Protein AF-A0A9Q9IJQ0-F1 (afdb_monomer_lite)

pLDDT: mean 78.13, std 21.85, range [36.0, 97.5]

Secondary structure (DSSP, 8-state):
-PPP--TT--TTS----TT-TT-STTTT-----HHHHHHHHHHGGGG--HHHHHHHHHHHT-HHHHHHHHHHHHHHHHHHTTSTT-TT--STTS-HHHHHHHHHHHH--

Organism: NCBI:txid35754

Structure (mmCIF, N/CA/C/O backbone):
data_AF-A0A9Q9IJQ0-F1
#
_entry.id   AF-A0A9Q9IJQ0-F1
#
loop_
_atom_site.group_PDB
_atom_site.id
_atom_site.type_symbol
_atom_site.label_atom_id
_atom_site.label_alt_id
_atom_site.label_comp_id
_atom_site.label_asym_id
_atom_site.label_entity_id
_atom_site.label_seq_id
_atom_site.pdbx_PDB_ins_code
_atom_site.Cartn_x
_atom_site.Cartn_y
_atom_site.Cartn_z
_atom_site.occupancy
_atom_site.B_iso_or_equiv
_atom_site.auth_seq_id
_atom_site.auth_comp_id
_atom_site.auth_asym_id
_atom_site.auth_atom_id
_atom_site.pdbx_PDB_model_num
ATOM 1 N N . MET A 1 1 ? -28.910 6.522 -35.101 1.00 44.22 1 MET A N 1
ATOM 2 C CA . MET A 1 1 ? -27.848 6.512 -34.078 1.00 44.22 1 MET A CA 1
ATOM 3 C C . MET A 1 1 ? -28.254 5.431 -33.098 1.00 44.22 1 MET A C 1
ATOM 5 O O . MET A 1 1 ? -29.164 5.650 -32.312 1.00 44.22 1 MET A O 1
ATOM 9 N N . GLU A 1 2 ? -27.738 4.224 -33.296 1.00 38.31 2 GLU A N 1
ATOM 10 C CA . GLU A 1 2 ? -28.100 3.054 -32.492 1.00 38.31 2 GLU A CA 1
ATOM 11 C C . GLU A 1 2 ? -27.164 3.002 -31.283 1.00 38.31 2 GLU A C 1
ATOM 13 O O . GLU A 1 2 ? -25.946 3.060 -31.442 1.00 38.31 2 GLU A O 1
ATOM 18 N N . TYR A 1 3 ? -27.734 2.965 -30.079 1.00 46.72 3 TYR A N 1
ATOM 19 C CA . TYR A 1 3 ? -26.978 2.746 -28.850 1.00 46.72 3 TYR A CA 1
ATOM 20 C C . TYR A 1 3 ? -26.784 1.234 -28.679 1.00 46.72 3 TYR A C 1
ATOM 22 O O . TYR A 1 3 ? -27.788 0.520 -28.639 1.00 46.72 3 TYR A O 1
ATOM 30 N N . PRO A 1 4 ? -25.542 0.721 -28.601 1.00 55.38 4 PRO A N 1
ATOM 31 C CA . PRO A 1 4 ? -25.322 -0.691 -28.329 1.00 55.38 4 PRO A CA 1
ATOM 32 C C . PRO A 1 4 ? -25.803 -1.011 -26.911 1.00 55.38 4 PRO A C 1
ATOM 34 O O . PRO A 1 4 ? -25.402 -0.365 -25.944 1.00 55.38 4 PRO A O 1
ATOM 37 N N . ASP A 1 5 ? -26.691 -1.996 -26.812 1.00 51.94 5 ASP A N 1
ATOM 38 C CA . ASP A 1 5 ? -27.218 -2.491 -25.549 1.00 51.94 5 ASP A CA 1
ATOM 39 C C . ASP A 1 5 ? -26.110 -3.225 -24.772 1.00 51.94 5 ASP A C 1
ATOM 41 O O . ASP A 1 5 ? -25.582 -4.245 -25.217 1.00 51.94 5 ASP A O 1
ATOM 45 N N . LEU A 1 6 ? -25.730 -2.664 -23.620 1.00 59.03 6 LEU A N 1
ATOM 46 C CA . LEU A 1 6 ? -24.688 -3.183 -22.727 1.00 59.03 6 LEU A CA 1
ATOM 47 C C . LEU A 1 6 ? -25.241 -4.151 -21.664 1.00 59.03 6 LEU A C 1
ATOM 49 O O . LEU A 1 6 ? -24.506 -4.573 -20.771 1.00 59.03 6 LEU A O 1
ATOM 53 N N . SER A 1 7 ? -26.504 -4.566 -21.795 1.00 55.75 7 SER A N 1
ATOM 54 C CA . SER A 1 7 ? -27.153 -5.559 -20.936 1.00 55.75 7 SER A CA 1
ATOM 55 C C . SER A 1 7 ? -26.520 -6.968 -20.865 1.00 55.75 7 SER A C 1
ATOM 57 O O . SER A 1 7 ? -26.802 -7.643 -19.872 1.00 55.75 7 SER A O 1
ATOM 59 N N . PRO A 1 8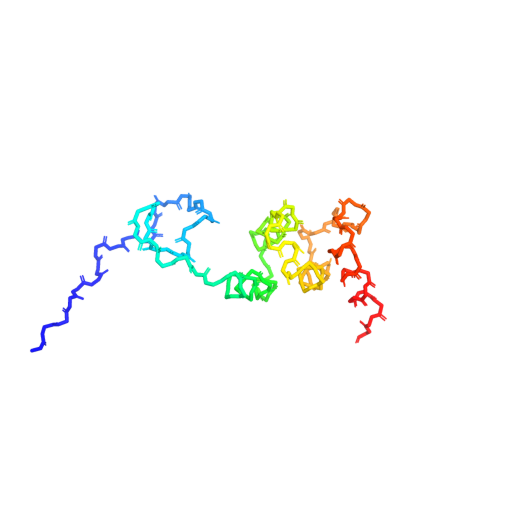 ? -25.653 -7.462 -21.787 1.00 50.75 8 PRO A N 1
ATOM 60 C CA . PRO A 1 8 ? -25.126 -8.824 -21.656 1.00 50.75 8 PRO A CA 1
ATOM 61 C C . PRO A 1 8 ? -23.937 -8.970 -20.687 1.00 50.75 8 PRO A C 1
ATOM 63 O O . PRO A 1 8 ? -23.539 -10.100 -20.401 1.00 50.75 8 PRO A O 1
ATOM 66 N N . TYR A 1 9 ? -23.369 -7.886 -20.144 1.00 48.78 9 TYR A N 1
ATOM 67 C CA . TYR A 1 9 ? -22.290 -7.981 -19.149 1.00 48.78 9 TYR A CA 1
ATOM 68 C C . TYR A 1 9 ? -22.862 -8.104 -17.733 1.00 48.78 9 TYR A C 1
ATOM 70 O O . TYR A 1 9 ? -22.895 -7.149 -16.956 1.00 48.78 9 TYR A O 1
ATOM 78 N N . GLY A 1 10 ? -23.332 -9.306 -17.399 1.00 42.91 10 GLY A N 1
ATOM 79 C CA . GLY A 1 10 ? -23.728 -9.665 -16.040 1.00 42.91 10 GLY A CA 1
ATOM 80 C C . GLY A 1 10 ? -22.551 -9.518 -15.072 1.00 42.91 10 GLY A C 1
ATOM 81 O O . GLY A 1 10 ? -21.605 -10.298 -15.107 1.00 42.91 10 GLY A O 1
ATOM 82 N N . TYR A 1 11 ? -22.625 -8.529 -14.182 1.00 49.44 11 TYR A N 1
ATOM 83 C CA . TYR A 1 11 ? -21.627 -8.216 -13.146 1.00 49.44 11 TYR A CA 1
ATOM 84 C C . TYR A 1 11 ? -21.581 -9.227 -11.980 1.00 49.44 11 TYR A C 1
ATOM 86 O O . TYR A 1 11 ? -21.046 -8.928 -10.914 1.00 49.44 11 TYR A O 1
ATOM 94 N N . SER A 1 12 ? -22.186 -10.402 -12.140 1.00 44.09 12 SER A N 1
ATOM 95 C CA . SER A 1 12 ? -22.612 -11.226 -11.006 1.00 44.09 12 SER A CA 1
ATOM 96 C C . SER A 1 12 ? -21.717 -12.430 -10.703 1.00 44.09 12 SER A C 1
ATOM 98 O O . SER A 1 12 ? -21.786 -12.917 -9.584 1.00 44.09 12 SER A O 1
ATOM 100 N N . ASP A 1 13 ? -20.855 -12.874 -11.628 1.00 44.09 13 ASP A N 1
ATOM 101 C CA . ASP A 1 13 ? -20.190 -14.188 -11.516 1.00 44.09 13 ASP A CA 1
ATOM 102 C C . ASP A 1 13 ? -18.680 -14.199 -11.849 1.00 44.09 13 ASP A C 1
ATOM 104 O O . ASP A 1 13 ? -18.203 -15.102 -12.532 1.00 44.09 13 ASP A O 1
ATOM 108 N N . PHE A 1 14 ? -17.873 -13.244 -11.362 1.00 36.00 14 PHE A N 1
ATOM 109 C CA . PHE A 1 14 ? -16.407 -13.385 -11.459 1.00 36.00 14 PHE A CA 1
ATOM 110 C C . PHE A 1 14 ? -15.648 -12.958 -10.192 1.00 36.00 14 PHE A C 1
ATOM 112 O O . PHE A 1 14 ? -15.845 -11.841 -9.706 1.00 36.00 14 PHE A O 1
ATOM 119 N N . PRO A 1 15 ? -14.697 -13.778 -9.695 1.00 43.06 15 PRO A N 1
ATOM 120 C CA . PRO A 1 15 ? -13.663 -13.311 -8.787 1.00 43.06 15 PRO A CA 1
ATOM 121 C C . PRO A 1 15 ? -12.672 -12.532 -9.651 1.00 43.06 15 PRO A C 1
ATOM 123 O O . PRO A 1 15 ? -11.773 -13.120 -10.243 1.00 43.06 15 PRO A O 1
ATOM 126 N N . VAL A 1 16 ? -12.892 -11.234 -9.849 1.00 43.81 16 VAL A N 1
ATOM 127 C CA . VAL A 1 16 ? -12.058 -10.457 -10.774 1.00 43.81 16 VAL A CA 1
ATOM 128 C C . VAL A 1 16 ? -10.625 -10.423 -10.222 1.00 43.81 16 VAL A C 1
ATOM 130 O O . VAL A 1 16 ? -10.411 -9.832 -9.161 1.00 43.81 16 VAL A O 1
ATOM 133 N N . PRO A 1 17 ? -9.624 -11.025 -10.894 1.00 36.97 17 PRO A N 1
ATOM 134 C CA . PRO A 1 17 ? -8.241 -10.724 -10.572 1.00 36.97 17 PRO A CA 1
ATOM 135 C C . PRO A 1 17 ? -8.050 -9.238 -10.888 1.00 36.97 17 PRO A C 1
ATOM 137 O O . PRO A 1 17 ? -8.274 -8.812 -12.024 1.00 36.97 17 PRO A O 1
ATOM 140 N N . MET A 1 18 ? -7.673 -8.437 -9.890 1.00 41.47 18 MET A N 1
ATOM 141 C CA . MET A 1 18 ? -7.349 -7.007 -10.022 1.00 41.47 18 MET A CA 1
ATOM 142 C C . MET A 1 18 ? -6.062 -6.779 -10.839 1.00 41.47 18 MET A C 1
ATOM 144 O O . MET A 1 18 ? -5.150 -6.084 -10.416 1.00 41.47 18 MET A O 1
ATOM 148 N N . VAL A 1 19 ? -5.967 -7.392 -12.014 1.00 43.66 19 VAL A N 1
ATOM 149 C CA . VAL A 1 19 ? -4.900 -7.182 -12.998 1.00 43.66 19 VAL A CA 1
ATOM 150 C C . VAL A 1 19 ? -5.448 -6.424 -14.216 1.00 43.66 19 VAL A C 1
ATOM 152 O O . VAL A 1 19 ? -4.685 -5.961 -15.050 1.00 43.66 19 VAL A O 1
ATOM 155 N N . ASN A 1 20 ? -6.774 -6.257 -14.328 1.00 39.09 20 ASN A N 1
ATOM 156 C CA . ASN A 1 20 ? -7.410 -5.937 -15.609 1.00 39.09 20 ASN A CA 1
ATOM 157 C C . ASN A 1 20 ? -8.402 -4.770 -15.621 1.00 39.09 20 ASN A C 1
ATOM 159 O O . ASN A 1 20 ? -9.127 -4.622 -16.605 1.00 39.09 20 ASN A O 1
ATOM 163 N N . VAL A 1 21 ? -8.400 -3.860 -14.642 1.00 42.81 21 VAL A N 1
ATOM 164 C CA . VAL A 1 21 ? -9.067 -2.557 -14.859 1.00 42.81 21 VAL A CA 1
ATOM 165 C C . VAL A 1 21 ? -8.085 -1.606 -15.562 1.00 42.81 21 VAL A C 1
ATOM 167 O O . VAL A 1 21 ? -7.592 -0.631 -15.014 1.00 42.81 21 VAL A O 1
ATOM 170 N N . GLY A 1 22 ? -7.776 -2.035 -16.791 1.00 41.00 22 GLY A N 1
ATOM 171 C CA . GLY A 1 22 ? -6.872 -1.522 -17.831 1.00 41.00 22 GLY A CA 1
ATOM 172 C C . GLY A 1 22 ? -7.020 -2.297 -19.170 1.00 41.00 22 GLY A C 1
ATOM 173 O O . GLY A 1 22 ? -6.188 -2.184 -20.055 1.00 41.00 22 GLY A O 1
ATOM 174 N N . TRP A 1 23 ? -8.061 -3.135 -19.295 1.00 45.06 23 TRP A N 1
ATOM 175 C CA . TRP A 1 23 ? -9.008 -3.312 -20.415 1.00 45.06 23 TRP A CA 1
ATOM 176 C C . TRP A 1 23 ? -8.634 -3.678 -21.863 1.00 45.06 23 TRP A C 1
ATOM 178 O O . TRP A 1 23 ? -9.553 -3.787 -22.668 1.00 45.06 23 TRP A O 1
ATOM 188 N N . LEU A 1 24 ? -7.405 -4.027 -22.225 1.00 39.94 24 LEU A N 1
ATOM 189 C CA . LEU A 1 24 ? -7.193 -4.933 -23.369 1.00 39.94 24 LEU A CA 1
ATOM 190 C C . LEU A 1 24 ? -6.026 -5.851 -23.002 1.00 39.94 24 LEU A C 1
ATOM 192 O O . LEU A 1 24 ? -5.035 -5.404 -22.436 1.00 39.94 24 LEU A O 1
ATOM 196 N N . GLY A 1 25 ? -6.183 -7.148 -23.264 1.00 40.47 25 GLY A N 1
ATOM 197 C CA . GLY A 1 25 ? -5.228 -8.182 -22.873 1.00 40.47 25 GLY A CA 1
ATOM 198 C C . GLY A 1 25 ? -3.795 -7.952 -23.389 1.00 40.47 25 GLY A C 1
ATOM 199 O O . GLY A 1 25 ? -3.502 -6.928 -24.009 1.00 40.47 25 GLY A O 1
ATOM 200 N N . PRO A 1 26 ? -2.890 -8.929 -23.209 1.00 46.50 26 PRO A N 1
ATOM 201 C CA . PRO A 1 26 ? -1.441 -8.781 -23.425 1.00 46.50 26 PRO A CA 1
ATOM 202 C C . PRO A 1 26 ? -0.999 -8.330 -24.835 1.00 46.50 26 PRO A C 1
ATOM 204 O O . PRO A 1 26 ? 0.185 -8.128 -25.069 1.00 46.50 26 PRO A O 1
ATOM 207 N N . THR A 1 27 ? -1.926 -8.178 -25.782 1.00 42.66 27 THR A N 1
ATOM 208 C CA . THR A 1 27 ? -1.698 -7.768 -27.174 1.00 42.66 27 THR A CA 1
ATOM 209 C C . THR A 1 27 ? -2.522 -6.552 -27.626 1.00 42.66 27 THR A C 1
ATOM 211 O O . THR A 1 27 ? -2.478 -6.216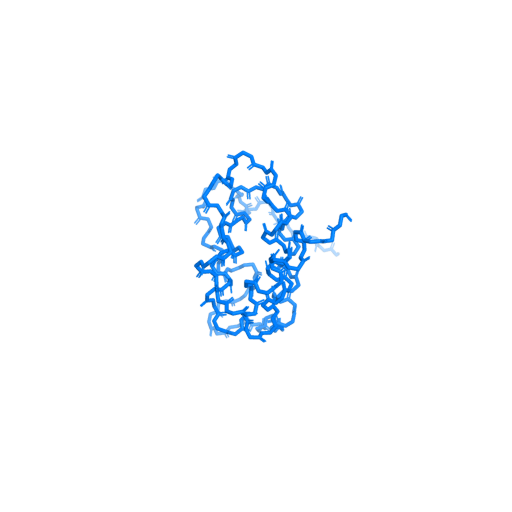 -28.806 1.00 42.66 27 THR A O 1
ATOM 214 N N . GLY A 1 28 ? -3.250 -5.867 -26.732 1.00 40.69 28 GLY A N 1
ATOM 215 C CA . GLY A 1 28 ? -4.066 -4.707 -27.125 1.00 40.69 28 GLY A CA 1
ATOM 216 C C . GLY A 1 28 ? -4.273 -3.613 -26.080 1.00 40.69 28 GLY A C 1
ATOM 217 O O . GLY A 1 28 ? -4.778 -2.557 -26.445 1.00 40.69 28 GLY A O 1
ATOM 218 N N . GLY A 1 29 ? -3.926 -3.830 -24.805 1.00 44.28 29 GLY A N 1
ATOM 219 C CA . GLY A 1 29 ? -3.963 -2.781 -23.779 1.00 44.28 29 GLY A CA 1
ATOM 220 C C . GLY A 1 29 ? -3.141 -1.604 -24.246 1.00 44.28 29 GLY A C 1
ATOM 221 O O . GLY A 1 29 ? -1.945 -1.780 -24.450 1.00 44.28 29 GLY A O 1
ATOM 222 N N . ILE A 1 30 ? -3.728 -0.411 -24.385 1.00 45.84 30 ILE A N 1
ATOM 223 C CA . ILE A 1 30 ? -2.902 0.774 -24.155 1.00 45.84 30 ILE A CA 1
ATOM 224 C C . ILE A 1 30 ? -2.438 0.574 -22.714 1.00 45.84 30 ILE A C 1
ATOM 226 O O . ILE A 1 30 ? -3.311 0.525 -21.842 1.00 45.84 30 ILE A O 1
ATOM 230 N N . PRO A 1 31 ? -1.138 0.333 -22.452 1.00 51.78 31 PRO A N 1
ATOM 231 C CA . PRO A 1 31 ? -0.679 0.239 -21.082 1.00 51.78 31 PRO A CA 1
ATOM 232 C C . PRO A 1 31 ? -1.105 1.556 -20.455 1.00 51.78 31 PRO A C 1
ATOM 234 O O . PRO A 1 31 ? -0.663 2.614 -20.899 1.00 51.78 31 PRO A O 1
ATOM 237 N N . ALA A 1 32 ? -2.063 1.507 -19.527 1.00 57.62 32 ALA A N 1
ATOM 238 C CA . ALA A 1 32 ? -2.404 2.692 -18.769 1.00 57.62 32 ALA A CA 1
ATOM 239 C C . ALA A 1 32 ? -1.076 3.218 -18.227 1.00 57.62 32 ALA A C 1
ATOM 241 O O . ALA A 1 32 ? -0.289 2.427 -17.690 1.00 57.62 32 ALA A O 1
ATOM 242 N N . ASP A 1 33 ? -0.816 4.500 -18.487 1.00 81.00 33 ASP A N 1
ATOM 243 C CA . ASP A 1 33 ? 0.410 5.173 -18.079 1.00 81.00 33 ASP A CA 1
ATOM 244 C C . ASP A 1 33 ? 0.728 4.772 -16.633 1.00 81.00 33 ASP A C 1
ATOM 246 O O . ASP A 1 33 ? -0.187 4.644 -15.811 1.00 81.00 33 ASP A O 1
ATOM 250 N N . LEU A 1 34 ? 1.995 4.487 -16.334 1.00 83.38 34 LEU A N 1
ATOM 251 C CA . LEU A 1 34 ? 2.398 4.062 -14.996 1.00 83.38 34 LEU A CA 1
ATOM 252 C C . LEU A 1 34 ? 1.916 5.071 -13.943 1.00 83.38 34 LEU A C 1
ATOM 254 O O . LEU A 1 34 ? 1.455 4.657 -12.881 1.00 83.38 34 LEU A O 1
ATOM 258 N N . GLU A 1 35 ? 1.904 6.360 -14.291 1.00 85.00 35 GLU A N 1
ATOM 259 C CA . GLU A 1 35 ? 1.359 7.436 -13.461 1.00 85.00 35 GLU A CA 1
ATOM 260 C C . GLU A 1 35 ? -0.159 7.307 -13.257 1.00 85.00 35 GLU A C 1
ATOM 262 O O . GLU A 1 35 ? -0.655 7.445 -12.140 1.00 85.00 35 GLU A O 1
ATOM 267 N N . LEU A 1 36 ? -0.913 6.972 -14.310 1.00 86.25 36 LEU A N 1
ATOM 268 C CA . LEU A 1 36 ? -2.360 6.758 -14.218 1.00 86.25 36 LEU A CA 1
ATOM 269 C C . LEU A 1 36 ? -2.692 5.535 -13.355 1.00 86.25 36 LEU A C 1
ATOM 271 O O . LEU A 1 36 ? -3.634 5.567 -12.564 1.00 86.25 36 LEU A O 1
ATOM 275 N N . ARG A 1 37 ? -1.916 4.454 -13.491 1.00 88.00 37 ARG A N 1
ATOM 276 C CA . ARG A 1 37 ? -2.064 3.249 -12.661 1.00 88.00 37 ARG A CA 1
ATOM 277 C C . ARG A 1 37 ? -1.735 3.541 -11.203 1.00 88.00 37 ARG A C 1
ATOM 279 O O . ARG A 1 37 ? -2.466 3.089 -10.329 1.00 88.00 37 ARG A O 1
ATOM 286 N N . ALA A 1 38 ? -0.671 4.298 -10.950 1.00 89.19 38 ALA A N 1
ATOM 287 C CA . ALA A 1 38 ? -0.300 4.730 -9.611 1.00 89.19 38 ALA A CA 1
ATOM 288 C C . ALA A 1 38 ? -1.410 5.571 -8.967 1.00 89.19 38 ALA A C 1
ATOM 290 O O . ALA A 1 38 ? -1.868 5.228 -7.880 1.00 89.19 38 ALA A O 1
ATOM 291 N N . ALA A 1 39 ? -1.915 6.585 -9.676 1.00 89.62 39 ALA A N 1
ATOM 292 C CA . ALA A 1 39 ? -3.010 7.430 -9.204 1.00 89.62 39 ALA A CA 1
ATOM 293 C C . ALA A 1 39 ? -4.291 6.628 -8.921 1.00 89.62 39 ALA A C 1
ATOM 295 O O . ALA A 1 39 ? -4.956 6.841 -7.911 1.00 89.62 39 ALA A O 1
ATOM 296 N N . ALA A 1 40 ? -4.630 5.669 -9.788 1.00 90.31 40 ALA A N 1
ATOM 297 C CA . ALA A 1 40 ? -5.789 4.807 -9.575 1.00 90.31 40 ALA A CA 1
ATOM 298 C C . ALA A 1 40 ? -5.633 3.913 -8.334 1.00 90.31 40 ALA A C 1
ATOM 300 O O . ALA A 1 40 ? -6.605 3.680 -7.622 1.00 90.31 40 ALA A O 1
ATOM 301 N N . ILE A 1 41 ? -4.425 3.403 -8.074 1.00 93.12 41 ILE A N 1
ATOM 302 C CA . ILE A 1 41 ? -4.140 2.536 -6.923 1.00 93.12 41 ILE A CA 1
ATOM 303 C C . ILE A 1 41 ? -4.187 3.316 -5.611 1.00 93.12 41 ILE A C 1
ATOM 305 O O . ILE A 1 41 ? -4.756 2.813 -4.643 1.00 93.12 41 ILE A O 1
ATOM 309 N N . THR A 1 42 ? -3.634 4.527 -5.560 1.00 93.38 42 THR A N 1
ATOM 310 C CA . THR A 1 42 ? -3.624 5.341 -4.335 1.00 93.38 42 THR A CA 1
ATOM 311 C C . THR A 1 42 ? -5.027 5.822 -3.962 1.00 93.38 42 THR A C 1
ATOM 313 O O . THR A 1 42 ? -5.376 5.834 -2.781 1.00 93.38 42 THR A O 1
ATOM 316 N N . ASP A 1 43 ? -5.886 6.086 -4.952 1.00 94.94 43 ASP A N 1
ATOM 317 C CA . ASP A 1 43 ? -7.288 6.462 -4.730 1.00 94.94 43 ASP A CA 1
ATOM 318 C C . ASP A 1 43 ? -8.136 5.338 -4.098 1.00 94.94 43 ASP A C 1
ATOM 320 O O . ASP A 1 43 ? -9.147 5.610 -3.444 1.00 94.94 43 ASP A O 1
ATOM 324 N N . LEU A 1 44 ? -7.706 4.068 -4.191 1.00 92.25 44 LEU A N 1
ATOM 325 C CA . LEU A 1 44 ? -8.421 2.933 -3.586 1.00 92.25 44 LEU A CA 1
ATOM 326 C C . LEU A 1 44 ? -8.577 3.066 -2.066 1.00 92.25 44 LEU A C 1
ATOM 328 O O . LEU A 1 44 ? -9.536 2.532 -1.505 1.00 92.25 44 LEU A O 1
ATOM 332 N N . ALA A 1 45 ? -7.685 3.793 -1.384 1.00 92.06 45 ALA A N 1
ATOM 333 C CA . ALA A 1 45 ? -7.809 4.032 0.054 1.00 92.06 45 ALA A CA 1
ATOM 334 C C . ALA A 1 45 ? -9.139 4.715 0.427 1.00 92.06 45 ALA A C 1
ATOM 336 O O . ALA A 1 45 ? -9.693 4.461 1.499 1.00 92.06 45 ALA A O 1
ATOM 337 N N . SER A 1 46 ? -9.711 5.516 -0.479 1.00 93.62 46 SER A N 1
ATOM 338 C CA . SER A 1 46 ? -11.001 6.181 -0.266 1.00 93.62 46 SER A CA 1
ATOM 339 C C . SER A 1 46 ? -12.175 5.203 -0.119 1.00 93.62 46 SER A C 1
ATOM 341 O O . SER A 1 46 ? -13.182 5.542 0.511 1.00 93.62 46 SER A O 1
ATOM 343 N N . TRP A 1 47 ? -12.044 3.975 -0.638 1.00 92.88 47 TRP A N 1
ATOM 344 C CA . TRP A 1 47 ? -13.099 2.957 -0.602 1.00 92.88 47 TRP A CA 1
ATOM 345 C C . TRP A 1 47 ? -13.250 2.313 0.774 1.00 92.88 47 TRP A C 1
ATOM 347 O O . TRP A 1 47 ? -14.311 1.762 1.065 1.00 92.88 47 TRP A O 1
ATOM 357 N N . LYS A 1 48 ? -12.216 2.390 1.629 1.00 91.69 48 LYS A N 1
ATOM 358 C CA . LYS A 1 48 ? -12.232 1.850 3.003 1.00 91.69 48 LYS A CA 1
ATOM 359 C C . LYS A 1 48 ? -12.651 0.375 3.036 1.00 91.69 48 LYS A C 1
ATOM 361 O O . LYS A 1 48 ? -13.418 -0.056 3.895 1.00 91.69 48 LYS A O 1
ATOM 366 N N . ASP A 1 49 ? -12.152 -0.384 2.064 1.00 91.75 49 ASP A N 1
ATOM 367 C CA . ASP A 1 49 ? -12.505 -1.781 1.821 1.00 91.75 49 ASP A CA 1
ATOM 368 C C . ASP A 1 49 ? -11.265 -2.680 2.000 1.00 91.75 49 ASP A C 1
ATOM 370 O O . ASP A 1 49 ? -10.174 -2.315 1.549 1.00 91.75 49 ASP A O 1
ATOM 374 N N . PRO A 1 50 ? -11.393 -3.881 2.594 1.00 90.62 50 PRO A N 1
ATOM 375 C CA . PRO A 1 50 ? -10.279 -4.826 2.713 1.00 90.62 50 PRO A CA 1
ATOM 376 C C . PRO A 1 50 ? -9.606 -5.184 1.375 1.00 90.62 50 PRO A C 1
ATOM 378 O O . PRO A 1 50 ? -8.416 -5.493 1.336 1.00 90.62 50 PRO A O 1
ATOM 381 N N . ARG A 1 51 ? -10.339 -5.132 0.257 1.00 91.50 51 ARG A N 1
ATOM 382 C CA . ARG A 1 51 ? -9.793 -5.368 -1.090 1.00 91.50 51 ARG A CA 1
ATOM 383 C C . ARG A 1 51 ? -8.891 -4.225 -1.548 1.00 91.50 51 ARG A C 1
ATOM 385 O O . ARG A 1 51 ? -7.902 -4.488 -2.225 1.00 91.50 51 ARG A O 1
ATOM 392 N N . ALA A 1 52 ? -9.188 -2.988 -1.144 1.00 92.25 52 ALA A N 1
ATOM 393 C CA . ALA A 1 52 ? -8.317 -1.843 -1.395 1.00 92.25 52 ALA A CA 1
ATOM 394 C C . ALA A 1 52 ? -6.990 -1.986 -0.640 1.00 92.25 52 ALA A C 1
ATOM 396 O O . ALA A 1 52 ? -5.930 -1.772 -1.224 1.00 92.25 52 ALA A O 1
ATOM 397 N N . LEU A 1 53 ? -7.034 -2.448 0.617 1.00 93.00 53 LEU A N 1
ATOM 398 C CA . LEU A 1 53 ? -5.825 -2.781 1.376 1.00 93.00 53 LEU A CA 1
ATOM 399 C C . LEU A 1 53 ? -4.981 -3.830 0.643 1.00 93.00 53 LEU A C 1
ATOM 401 O O . LEU A 1 53 ? -3.778 -3.648 0.480 1.00 93.00 53 LEU A O 1
ATOM 405 N N . ALA A 1 54 ? -5.604 -4.918 0.183 1.00 91.06 54 ALA A N 1
ATOM 406 C CA . ALA A 1 54 ? -4.899 -5.971 -0.545 1.00 91.06 54 ALA A CA 1
ATOM 407 C C . ALA A 1 54 ? -4.266 -5.453 -1.849 1.00 91.06 54 ALA A C 1
ATOM 409 O O . ALA A 1 54 ? -3.134 -5.818 -2.163 1.00 91.06 54 ALA A O 1
ATOM 410 N N . ALA A 1 55 ? -4.967 -4.583 -2.584 1.00 92.62 55 ALA A N 1
ATOM 411 C CA . ALA A 1 55 ? -4.453 -3.950 -3.797 1.00 92.62 55 ALA A CA 1
ATOM 412 C C . ALA A 1 55 ? -3.240 -3.051 -3.514 1.00 92.62 55 ALA A C 1
ATOM 414 O O . ALA A 1 55 ? -2.222 -3.170 -4.190 1.00 92.62 55 ALA A O 1
ATOM 415 N N . LEU A 1 56 ? -3.330 -2.196 -2.491 1.00 94.62 56 LEU A N 1
ATOM 416 C CA . LEU A 1 56 ? -2.251 -1.297 -2.076 1.00 94.62 56 LEU A CA 1
ATOM 417 C C . LEU A 1 56 ? -1.030 -2.067 -1.569 1.00 94.62 56 LEU A C 1
ATOM 419 O O . LEU A 1 56 ? 0.093 -1.744 -1.943 1.00 94.62 56 LEU A O 1
ATOM 423 N N . LEU A 1 57 ? -1.236 -3.121 -0.772 1.00 94.69 57 LEU A N 1
ATOM 424 C CA . LEU A 1 57 ? -0.149 -3.996 -0.333 1.00 94.69 57 LEU A CA 1
ATOM 425 C C . LEU A 1 57 ? 0.505 -4.701 -1.518 1.00 94.69 57 LEU A C 1
ATOM 427 O O . LEU A 1 57 ? 1.721 -4.809 -1.548 1.00 94.69 57 LEU A O 1
ATOM 431 N N . HIS A 1 58 ? -0.266 -5.152 -2.508 1.00 94.12 58 HIS A N 1
ATOM 432 C CA . HIS A 1 58 ? 0.311 -5.740 -3.713 1.00 94.12 58 HIS A CA 1
ATOM 433 C C . HIS A 1 58 ? 1.134 -4.713 -4.506 1.00 94.12 58 HIS A C 1
ATOM 435 O O . HIS A 1 58 ? 2.272 -4.997 -4.867 1.00 94.12 58 HIS A O 1
ATOM 441 N N . ALA A 1 59 ? 0.598 -3.506 -4.705 1.00 93.88 59 ALA A N 1
ATOM 442 C CA . ALA A 1 59 ? 1.284 -2.417 -5.397 1.00 93.88 59 ALA A CA 1
ATOM 443 C C . ALA A 1 59 ? 2.552 -1.949 -4.670 1.00 93.88 59 ALA A C 1
ATOM 445 O O . ALA A 1 59 ? 3.528 -1.591 -5.320 1.00 93.88 59 ALA A O 1
ATOM 446 N N . ALA A 1 60 ? 2.573 -2.008 -3.335 1.00 95.44 60 ALA A N 1
ATOM 447 C CA . ALA A 1 60 ? 3.750 -1.676 -2.540 1.00 95.44 60 ALA A CA 1
ATOM 448 C C . ALA A 1 60 ? 4.967 -2.553 -2.878 1.00 95.44 60 ALA A C 1
ATOM 450 O O . ALA A 1 60 ? 6.089 -2.082 -2.725 1.00 95.44 60 ALA A O 1
ATOM 451 N N . TYR A 1 61 ? 4.762 -3.792 -3.345 1.00 94.12 61 TYR A N 1
ATOM 452 C CA . TYR A 1 61 ? 5.835 -4.710 -3.758 1.00 94.12 61 TYR A CA 1
ATOM 453 C C . TYR A 1 61 ? 5.950 -4.882 -5.282 1.00 94.12 61 TYR A C 1
ATOM 455 O O . TYR A 1 61 ? 6.813 -5.628 -5.745 1.00 94.12 61 TYR A O 1
ATOM 463 N N . ASP A 1 62 ? 5.110 -4.210 -6.070 1.00 92.69 62 ASP A N 1
ATOM 464 C CA . ASP A 1 62 ? 5.269 -4.127 -7.522 1.00 92.69 62 ASP A CA 1
ATOM 465 C C . ASP A 1 62 ? 6.341 -3.074 -7.824 1.00 92.69 62 ASP A C 1
ATOM 467 O O . ASP A 1 62 ? 6.103 -1.884 -7.642 1.00 92.69 62 ASP A O 1
ATOM 471 N N . GLU A 1 63 ? 7.543 -3.499 -8.236 1.00 91.81 63 GLU A N 1
ATOM 472 C CA . GLU A 1 63 ? 8.680 -2.580 -8.417 1.00 91.81 63 GLU A CA 1
ATOM 473 C C . GLU A 1 63 ? 8.367 -1.350 -9.289 1.00 91.81 63 GLU A C 1
ATOM 475 O O . GLU A 1 63 ? 8.730 -0.246 -8.877 1.00 91.81 63 GLU A O 1
ATOM 480 N N . PRO A 1 64 ? 7.687 -1.472 -10.448 1.00 91.00 64 PRO A N 1
ATOM 481 C CA . PRO A 1 64 ? 7.301 -0.306 -11.237 1.00 91.00 64 PRO A CA 1
ATOM 482 C C . PRO A 1 64 ? 6.417 0.684 -10.470 1.00 91.00 64 PRO A C 1
ATOM 484 O O . PRO A 1 64 ? 6.688 1.885 -10.485 1.00 91.00 64 PRO A O 1
ATOM 487 N N . LEU A 1 65 ? 5.369 0.208 -9.792 1.00 89.50 65 LEU A N 1
ATOM 488 C CA . LEU A 1 65 ? 4.454 1.074 -9.044 1.00 89.50 65 LEU A CA 1
ATOM 489 C C . LEU A 1 65 ? 5.106 1.656 -7.787 1.00 89.50 65 LEU A C 1
ATOM 491 O O . LEU A 1 65 ? 4.969 2.850 -7.530 1.00 89.50 65 LEU A O 1
ATOM 495 N N . ALA A 1 66 ? 5.857 0.850 -7.039 1.00 92.75 66 ALA A N 1
ATOM 496 C CA . ALA A 1 66 ? 6.572 1.294 -5.848 1.00 92.75 66 ALA A CA 1
ATOM 497 C C . ALA A 1 66 ? 7.683 2.301 -6.188 1.00 92.75 66 ALA A C 1
ATOM 499 O O . ALA A 1 66 ? 7.886 3.267 -5.454 1.00 92.75 66 ALA A O 1
ATOM 500 N N . GLY A 1 67 ? 8.373 2.113 -7.316 1.00 91.81 67 GLY A N 1
ATOM 501 C CA . GLY A 1 67 ? 9.358 3.066 -7.825 1.00 91.81 67 GLY A CA 1
ATOM 502 C C . GLY A 1 67 ? 8.735 4.373 -8.324 1.00 91.81 67 GLY A C 1
ATOM 503 O O . GLY A 1 67 ? 9.341 5.429 -8.167 1.00 91.81 67 GLY A O 1
ATOM 504 N N . CYS A 1 68 ? 7.526 4.319 -8.891 1.00 92.44 68 CYS A N 1
ATOM 505 C CA . CYS A 1 68 ? 6.812 5.497 -9.388 1.00 92.44 68 CYS A CA 1
ATOM 506 C C . CYS A 1 68 ? 6.129 6.307 -8.276 1.00 92.44 68 CYS A C 1
ATOM 508 O O . CYS A 1 68 ? 6.173 7.532 -8.302 1.00 92.44 68 CYS A O 1
ATOM 510 N N . ALA A 1 69 ? 5.472 5.636 -7.326 1.00 95.38 69 ALA A N 1
ATOM 511 C CA . ALA A 1 69 ? 4.548 6.260 -6.375 1.00 95.38 69 ALA A CA 1
ATOM 512 C C . ALA A 1 69 ? 4.620 5.640 -4.972 1.00 95.38 69 ALA A C 1
ATOM 514 O O . ALA A 1 69 ? 3.630 5.604 -4.245 1.00 95.38 69 ALA A O 1
ATOM 515 N N . GLY A 1 70 ? 5.787 5.127 -4.570 1.00 96.31 70 GLY A N 1
ATOM 516 C CA . GLY A 1 70 ? 5.958 4.462 -3.277 1.00 96.31 70 GLY A CA 1
ATOM 517 C C . GLY A 1 70 ? 5.495 5.315 -2.094 1.00 96.31 70 GLY A C 1
ATOM 518 O O . GLY A 1 70 ? 4.756 4.814 -1.252 1.00 96.31 70 GLY A O 1
ATOM 519 N N . GLY A 1 71 ? 5.854 6.603 -2.070 1.00 97.00 71 GLY A N 1
ATOM 520 C CA . GLY A 1 71 ? 5.400 7.543 -1.039 1.00 97.00 71 GLY A CA 1
ATOM 521 C C . GLY A 1 71 ? 3.874 7.599 -0.941 1.00 97.00 71 GLY A C 1
ATOM 522 O O . GLY A 1 71 ? 3.321 7.284 0.110 1.00 97.00 71 GLY A O 1
ATOM 523 N N . ASP A 1 72 ? 3.202 7.879 -2.056 1.00 97.50 72 ASP A N 1
ATOM 524 C CA . ASP A 1 72 ? 1.741 7.995 -2.124 1.00 97.50 72 ASP A CA 1
ATOM 525 C C . ASP A 1 72 ? 1.030 6.675 -1.772 1.00 97.50 72 ASP A C 1
ATOM 527 O O . ASP A 1 72 ? -0.000 6.676 -1.099 1.00 97.50 72 ASP A O 1
ATOM 531 N N . ILE A 1 73 ? 1.592 5.525 -2.169 1.00 97.00 73 ILE A N 1
ATOM 532 C CA . ILE A 1 73 ? 1.095 4.199 -1.760 1.00 97.00 73 ILE A CA 1
ATOM 533 C C . ILE A 1 73 ? 1.199 4.043 -0.236 1.00 97.00 73 ILE A C 1
ATOM 535 O O . ILE A 1 73 ? 0.285 3.515 0.400 1.00 97.00 73 ILE A O 1
ATOM 539 N N . GLY A 1 74 ? 2.292 4.519 0.362 1.00 97.12 74 GLY A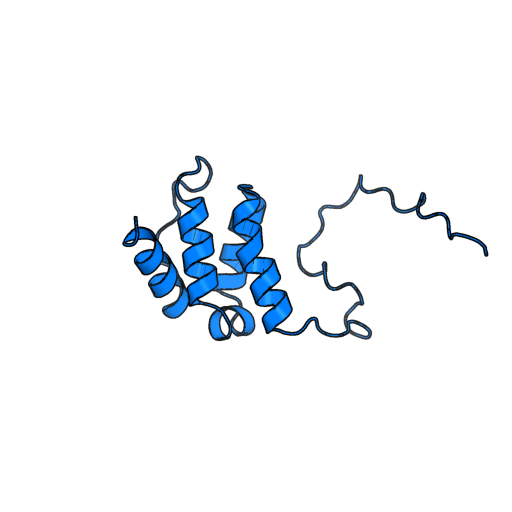 N 1
ATOM 540 C CA . GLY A 1 74 ? 2.481 4.548 1.809 1.00 97.12 74 GLY A CA 1
ATOM 541 C C . GLY A 1 74 ? 1.438 5.404 2.525 1.00 97.12 74 GLY A C 1
ATOM 542 O O . GLY A 1 74 ? 0.837 4.953 3.501 1.00 97.12 74 GLY A O 1
ATOM 543 N N . GLU A 1 75 ? 1.176 6.610 2.022 1.00 97.19 75 GLU A N 1
ATOM 544 C CA . GLU A 1 75 ? 0.151 7.505 2.574 1.00 97.19 75 GLU A CA 1
ATOM 545 C C . GLU A 1 75 ? -1.253 6.894 2.465 1.00 97.19 75 GLU A C 1
ATOM 547 O O . GLU A 1 75 ? -2.020 6.890 3.432 1.00 97.19 75 GLU A O 1
ATOM 552 N N . ALA A 1 76 ? -1.567 6.286 1.319 1.00 96.44 76 ALA A N 1
ATOM 553 C CA . ALA A 1 76 ? -2.822 5.578 1.093 1.00 96.44 76 ALA A CA 1
ATOM 554 C C . ALA A 1 76 ? -3.003 4.390 2.060 1.00 96.44 76 ALA A C 1
ATOM 556 O O . ALA A 1 76 ? -4.091 4.183 2.601 1.00 96.44 76 ALA A O 1
ATOM 557 N N . LEU A 1 77 ? -1.936 3.632 2.341 1.00 96.44 77 LEU A N 1
ATOM 558 C CA . LEU A 1 77 ? -1.952 2.580 3.364 1.00 96.44 77 LEU A CA 1
ATOM 559 C C . LEU A 1 77 ? -2.193 3.154 4.768 1.00 96.44 77 LEU A C 1
ATOM 561 O O . LEU A 1 77 ? -2.988 2.596 5.526 1.00 96.44 77 LEU A O 1
ATOM 565 N N . ALA A 1 78 ? -1.553 4.272 5.120 1.00 95.62 78 ALA A N 1
ATOM 566 C CA . ALA A 1 78 ? -1.743 4.921 6.418 1.00 95.62 78 ALA A CA 1
ATOM 567 C C . ALA A 1 78 ? -3.187 5.407 6.610 1.00 95.62 78 ALA A C 1
ATOM 569 O O . ALA A 1 78 ? -3.749 5.247 7.693 1.00 95.62 78 ALA A O 1
ATOM 570 N N . ALA A 1 79 ? -3.827 5.902 5.547 1.00 95.12 79 ALA A N 1
ATOM 571 C CA . ALA A 1 79 ? -5.230 6.312 5.576 1.00 95.12 79 ALA A CA 1
ATOM 572 C C . ALA A 1 79 ? -6.194 5.159 5.917 1.00 95.12 79 ALA A C 1
ATOM 574 O O . ALA A 1 79 ? -7.276 5.402 6.454 1.00 95.12 79 ALA A O 1
ATOM 575 N N . LEU A 1 80 ? -5.808 3.906 5.645 1.00 94.12 80 LEU A N 1
ATOM 576 C CA . LEU A 1 80 ? -6.607 2.730 5.987 1.00 94.12 80 LEU A CA 1
ATOM 577 C C . LEU A 1 80 ? -6.412 2.250 7.434 1.00 94.12 80 LEU A C 1
ATOM 579 O O . LEU A 1 80 ? -7.266 1.520 7.936 1.00 94.12 80 LEU A O 1
ATOM 583 N N . GLN A 1 81 ? -5.337 2.670 8.111 1.00 92.12 81 GLN A N 1
ATOM 584 C CA . GLN A 1 81 ? -4.949 2.210 9.452 1.00 92.12 81 GLN A CA 1
ATOM 585 C C . GLN A 1 81 ? -6.054 2.310 10.526 1.00 92.12 81 GLN A C 1
ATOM 587 O O . GLN A 1 81 ? -6.141 1.391 11.346 1.00 92.12 81 GLN A O 1
ATOM 592 N N . PRO A 1 82 ? -6.930 3.339 10.537 1.00 91.25 82 PRO A N 1
ATOM 593 C CA . PRO A 1 82 ? -7.993 3.448 11.537 1.00 91.25 82 PRO A CA 1
ATOM 594 C C . PRO A 1 82 ? -9.093 2.381 11.425 1.00 91.25 82 PRO A C 1
ATOM 596 O O . PRO A 1 82 ? -9.985 2.326 12.275 1.00 91.25 82 PRO A O 1
ATOM 599 N N . HIS A 1 83 ? -9.105 1.570 10.364 1.00 92.19 83 HIS A N 1
ATOM 600 C CA . HIS A 1 83 ? -10.188 0.632 10.100 1.00 92.19 83 HIS A CA 1
ATOM 601 C C . HIS A 1 83 ? -9.964 -0.743 10.742 1.00 92.19 83 HIS A C 1
ATOM 603 O O . HIS A 1 83 ? -8.857 -1.249 10.869 1.00 92.19 83 HIS A O 1
ATOM 609 N N . ALA A 1 84 ? -11.057 -1.412 11.120 1.00 90.19 84 ALA A N 1
ATOM 610 C CA . ALA A 1 84 ? -10.993 -2.687 11.843 1.00 90.19 84 ALA A CA 1
ATOM 611 C C . ALA A 1 84 ? -10.332 -3.836 11.051 1.00 90.19 84 ALA A C 1
ATOM 613 O O . ALA A 1 84 ? -9.950 -4.843 11.640 1.00 90.19 84 ALA A O 1
ATOM 614 N N . PHE A 1 85 ? -10.205 -3.701 9.727 1.00 89.69 85 PHE A N 1
ATOM 615 C CA . PHE A 1 85 ? -9.600 -4.703 8.848 1.00 89.69 85 PHE A CA 1
ATOM 616 C C . PHE A 1 85 ? -8.082 -4.537 8.660 1.00 89.69 85 PHE A C 1
ATOM 618 O O . PHE A 1 85 ? -7.485 -5.311 7.915 1.00 89.69 85 PHE A O 1
ATOM 625 N N . THR A 1 86 ? -7.443 -3.578 9.340 1.00 89.00 86 THR A N 1
ATOM 626 C CA . THR A 1 86 ? -5.985 -3.352 9.306 1.00 89.00 86 THR A CA 1
ATOM 627 C C . THR A 1 86 ? -5.275 -3.627 10.647 1.00 89.00 86 THR A C 1
ATOM 629 O O . THR A 1 86 ? -4.361 -2.877 10.992 1.00 89.00 86 THR A O 1
ATOM 632 N N . PRO A 1 87 ? -5.623 -4.666 11.440 1.00 83.25 87 PRO A N 1
ATOM 633 C CA . PRO A 1 87 ? -5.027 -4.855 12.771 1.00 83.25 87 PRO A CA 1
ATOM 634 C C . PRO A 1 87 ? -3.512 -5.117 12.728 1.00 83.25 87 PRO A C 1
ATOM 636 O O . PRO A 1 87 ? -2.799 -4.790 13.675 1.00 83.25 87 PRO A O 1
ATOM 639 N N . ASP A 1 88 ? -3.018 -5.666 11.617 1.00 87.44 88 ASP A N 1
ATOM 640 C CA . ASP A 1 88 ? -1.617 -6.051 11.431 1.00 87.44 88 ASP A CA 1
ATOM 641 C C . ASP A 1 88 ? -0.853 -5.134 10.465 1.00 87.44 88 ASP A C 1
ATOM 643 O O . ASP A 1 88 ? 0.295 -5.420 10.119 1.00 87.44 88 ASP A O 1
ATOM 647 N N . LEU A 1 89 ? -1.462 -4.029 10.018 1.00 89.00 89 LEU A N 1
ATOM 648 C CA . LEU A 1 89 ? -0.795 -3.093 9.118 1.00 89.00 89 LEU A CA 1
ATOM 649 C C . LEU A 1 89 ? 0.294 -2.326 9.880 1.00 89.00 89 LEU A C 1
ATOM 651 O O . LEU A 1 89 ? 0.009 -1.577 10.815 1.00 89.00 89 LEU A O 1
ATOM 655 N N . ARG A 1 90 ? 1.551 -2.539 9.483 1.00 89.56 90 ARG A N 1
ATOM 656 C CA . ARG A 1 90 ? 2.748 -1.978 10.122 1.00 89.56 90 ARG A CA 1
ATOM 657 C C . ARG A 1 90 ? 3.720 -1.447 9.078 1.00 89.56 90 ARG A C 1
ATOM 659 O O . ARG A 1 90 ? 3.705 -1.898 7.934 1.00 89.56 90 ARG A O 1
ATOM 666 N N . ALA A 1 91 ? 4.571 -0.517 9.496 1.00 83.31 91 ALA A N 1
ATOM 667 C CA . ALA A 1 91 ? 5.513 0.178 8.627 1.00 83.31 91 ALA A CA 1
ATOM 668 C C . ALA A 1 91 ? 6.727 -0.694 8.262 1.00 83.31 91 ALA A C 1
ATOM 670 O O . ALA A 1 91 ? 7.205 -0.677 7.132 1.00 83.31 91 ALA A O 1
ATOM 671 N N . GLU A 1 92 ? 7.218 -1.488 9.213 1.00 86.06 92 GLU A N 1
ATOM 672 C CA . GLU A 1 92 ? 8.465 -2.247 9.128 1.00 86.06 92 GLU A CA 1
ATOM 673 C C . GLU A 1 92 ? 8.585 -3.211 7.937 1.00 86.06 92 GLU A C 1
ATOM 675 O O . GLU A 1 92 ? 9.682 -3.269 7.377 1.00 86.06 92 GLU A O 1
ATOM 680 N N . PRO A 1 93 ? 7.543 -3.967 7.526 1.00 90.38 93 PRO A N 1
ATOM 681 C CA . PRO A 1 93 ? 7.659 -4.855 6.372 1.00 90.38 93 PRO A CA 1
ATOM 682 C C . PRO A 1 93 ? 7.641 -4.112 5.028 1.00 90.38 93 PRO A C 1
ATOM 684 O O . PRO A 1 93 ? 8.012 -4.707 4.021 1.00 90.38 93 PRO A O 1
ATOM 687 N N . LEU A 1 94 ? 7.210 -2.847 4.986 1.00 93.81 94 LEU A N 1
ATOM 688 C CA . LEU A 1 94 ? 7.013 -2.120 3.733 1.00 93.81 94 LEU A CA 1
ATO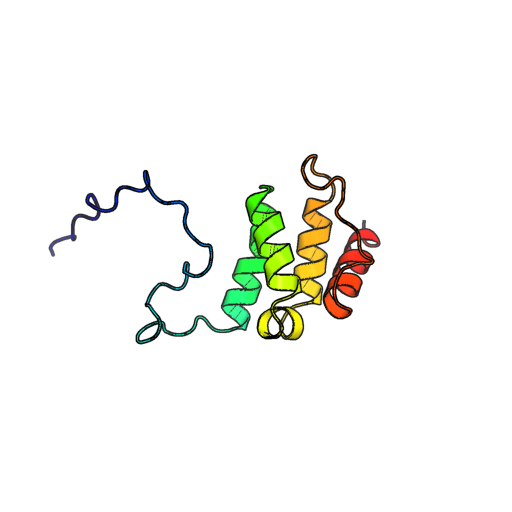M 689 C C . LEU A 1 94 ? 8.358 -1.725 3.090 1.00 93.81 94 LEU A C 1
ATOM 691 O O . LEU A 1 94 ? 9.307 -1.377 3.804 1.00 93.81 94 LEU A O 1
ATOM 695 N N . PRO A 1 95 ? 8.455 -1.719 1.746 1.00 94.56 95 PRO A N 1
ATOM 696 C CA . PRO A 1 95 ? 9.636 -1.226 1.037 1.00 94.56 95 PRO A CA 1
ATOM 697 C C . PRO A 1 95 ? 9.962 0.226 1.384 1.00 94.56 95 PRO A C 1
ATOM 699 O O . PRO A 1 95 ? 9.07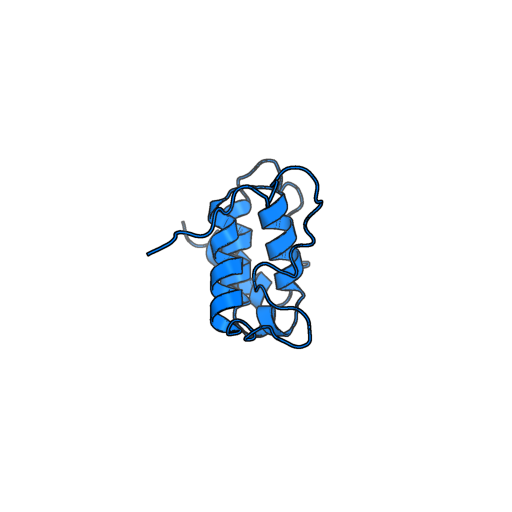1 0.992 1.735 1.00 94.56 95 PRO A O 1
ATOM 702 N N . GLU A 1 96 ? 11.234 0.616 1.269 1.00 94.88 96 GLU A N 1
ATOM 703 C CA . GLU A 1 96 ? 11.774 1.871 1.818 1.00 94.88 96 GLU A CA 1
ATOM 704 C C . GLU A 1 96 ? 10.903 3.109 1.550 1.00 94.88 96 GLU A C 1
ATOM 706 O O . GLU A 1 96 ? 10.509 3.793 2.497 1.00 94.88 96 GLU A O 1
ATOM 711 N N . TRP A 1 97 ? 10.565 3.367 0.284 1.00 95.19 97 TRP A N 1
ATOM 712 C CA . TRP A 1 97 ? 9.768 4.530 -0.116 1.00 95.19 97 TRP A CA 1
ATOM 713 C C . TRP A 1 97 ? 8.309 4.451 0.347 1.00 95.19 97 TRP A C 1
ATOM 715 O O . TRP A 1 97 ? 7.731 5.466 0.728 1.00 95.19 97 TRP A O 1
ATOM 725 N N . VAL A 1 98 ? 7.739 3.245 0.392 1.00 97.38 98 VAL A N 1
ATOM 726 C CA . VAL A 1 98 ? 6.380 3.002 0.901 1.00 97.38 98 VAL A CA 1
ATOM 727 C C . VAL A 1 98 ? 6.322 3.192 2.411 1.00 97.38 98 VAL A C 1
ATOM 729 O O . VAL A 1 98 ? 5.436 3.869 2.928 1.00 97.38 98 VAL A O 1
ATOM 732 N N . ARG A 1 99 ? 7.306 2.651 3.131 1.00 97.25 99 ARG A N 1
ATOM 733 C CA . ARG A 1 99 ? 7.454 2.843 4.573 1.00 97.25 99 ARG A CA 1
ATOM 734 C C . ARG A 1 99 ? 7.597 4.320 4.917 1.00 97.25 99 ARG A C 1
ATOM 736 O O . ARG A 1 99 ? 6.939 4.787 5.842 1.00 97.25 99 ARG A O 1
ATOM 743 N N . TRP A 1 100 ? 8.426 5.049 4.167 1.00 96.19 100 TRP A N 1
ATOM 744 C CA . TRP A 1 100 ? 8.605 6.483 4.374 1.00 96.19 100 TRP A CA 1
ATOM 745 C C . TRP A 1 100 ? 7.273 7.234 4.273 1.00 96.19 100 TRP A C 1
ATOM 747 O O . TRP A 1 100 ? 6.945 7.974 5.198 1.00 96.19 100 TRP A O 1
ATOM 757 N N . GLY A 1 101 ? 6.486 6.999 3.215 1.00 96.69 101 GLY A N 1
ATOM 758 C CA . GLY A 1 101 ? 5.178 7.641 3.030 1.00 96.69 101 GLY A CA 1
ATOM 759 C C . GLY A 1 101 ? 4.178 7.276 4.128 1.00 96.69 101 GLY A C 1
ATOM 760 O O . GLY A 1 101 ? 3.525 8.146 4.699 1.00 96.69 101 GLY A O 1
ATOM 761 N N . PHE A 1 102 ? 4.142 6.000 4.518 1.00 96.62 102 PHE A N 1
ATOM 762 C CA . PHE A 1 102 ? 3.291 5.514 5.604 1.00 96.62 102 PHE A CA 1
ATOM 763 C C . PHE A 1 102 ? 3.603 6.207 6.939 1.00 96.62 102 PHE A C 1
ATOM 765 O O . PHE A 1 102 ? 2.722 6.767 7.591 1.00 96.62 102 PHE A O 1
ATOM 772 N N . GLU A 1 103 ? 4.874 6.226 7.344 1.00 95.81 103 GLU A N 1
ATOM 773 C CA . GLU A 1 103 ? 5.310 6.893 8.576 1.00 95.81 103 GLU A CA 1
ATOM 774 C C . GLU A 1 103 ? 5.166 8.414 8.505 1.00 95.81 103 GLU A C 1
ATOM 776 O O . GLU A 1 103 ? 5.013 9.075 9.534 1.00 95.81 103 GLU A O 1
ATOM 781 N N . HIS A 1 104 ? 5.307 8.996 7.315 1.00 95.00 104 HIS A N 1
ATOM 782 C CA . HIS A 1 104 ? 5.126 10.422 7.098 1.00 95.00 104 HIS A CA 1
ATOM 783 C C . HIS A 1 104 ? 3.668 10.824 7.323 1.00 95.00 104 HIS A C 1
ATOM 785 O O . HIS A 1 104 ? 3.417 11.708 8.141 1.00 95.00 104 HIS A O 1
ATOM 791 N N . ALA A 1 105 ? 2.726 10.115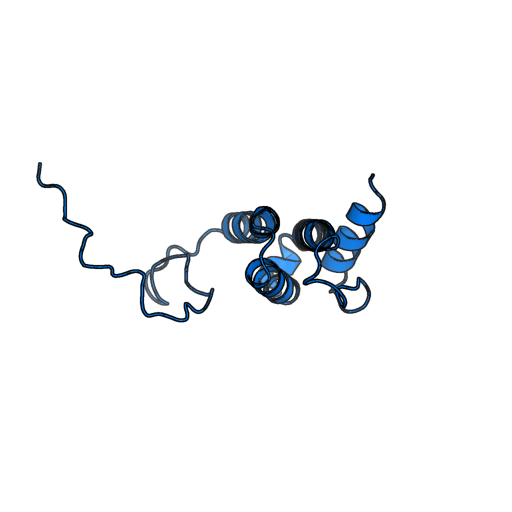 6.696 1.00 95.00 105 ALA A N 1
ATOM 792 C CA . ALA A 1 105 ? 1.295 10.343 6.863 1.00 95.00 105 ALA A CA 1
ATOM 793 C C . ALA A 1 105 ? 0.846 10.185 8.320 1.00 95.00 105 ALA A C 1
ATOM 795 O O . ALA A 1 105 ? 0.137 11.040 8.832 1.00 95.00 105 ALA A O 1
ATOM 796 N N . LEU A 1 106 ? 1.325 9.163 9.040 1.00 91.56 106 LEU A N 1
ATOM 797 C CA . LEU A 1 106 ? 0.974 8.981 10.457 1.00 91.56 106 LEU A CA 1
ATOM 798 C C . LEU A 1 106 ? 1.510 10.085 11.387 1.00 91.56 106 LEU A C 1
ATOM 800 O O . LEU A 1 106 ? 1.044 10.216 12.519 1.00 91.56 106 LEU A O 1
ATOM 804 N N . ARG A 1 107 ? 2.510 10.859 10.948 1.00 91.25 107 ARG A N 1
ATOM 805 C CA . ARG A 1 107 ? 3.067 11.992 11.704 1.00 91.25 107 ARG A CA 1
ATOM 806 C C . ARG A 1 107 ? 2.370 13.316 11.401 1.00 91.25 107 ARG A C 1
ATOM 808 O O . ARG A 1 107 ? 2.584 14.269 12.153 1.00 91.25 107 ARG A O 1
ATOM 815 N N . GLN A 1 108 ? 1.584 13.392 10.330 1.00 77.88 108 GLN A N 1
ATOM 816 C CA . GLN A 1 108 ? 0.806 14.578 9.994 1.00 77.88 108 GLN A CA 1
ATOM 817 C C . GLN A 1 108 ? -0.626 14.414 10.535 1.00 77.88 108 GLN A C 1
ATOM 819 O O . GLN A 1 108 ? -1.276 13.425 10.205 1.00 77.88 108 GLN A O 1
ATOM 824 N N . PRO A 1 109 ? -1.095 15.312 11.423 1.00 55.41 109 PRO A N 1
ATOM 825 C CA . PRO A 1 109 ? -2.437 15.237 12.001 1.00 55.41 109 PRO A CA 1
ATOM 826 C C . PRO A 1 109 ? -3.549 15.586 11.006 1.00 55.41 109 PRO A C 1
ATOM 828 O O . PRO A 1 109 ? -3.311 16.442 10.122 1.00 55.41 109 PRO A O 1
#

Sequence (109 aa):
MEYPDLSPYGYSDFPVPMVNVGWLGPTGGIPADLELRAAAITDLASWKDPRALAALLHAAYDEPLAGCAGGDIGEALAALQPHAFTPDLRAEPLPEWVRWGFEHALRQP

Foldseek 3Di:
DDDDDPVPPDPPDDPDDVPDPQPDPPPDGPRCPLVNVLVVLLCLLVVLDLVSLVSLQVLQPPCSSCVVRLLSSLLSNLSSCVHPSCPPDDLVVTPDNSSNNVVVNVPPD

Radius of gyration: 16.43 Å; chains: 1; bounding box: 40×29×47 Å